Protein AF-A0A174FH95-F1 (afdb_monomer_lite)

Foldseek 3Di:
DVVVVVVPDDPVRDDPVRVVVCQVCVVVVVVVVVVVVVVVLCCCPPVVDDDPPDDDDDDDDDDDDPDVVVVQVVCVVVPNNVPDDDDDDDPVVVCVVLPVVRCCVPCVVVDDDDDDDDDDDDPPDPDDDDPDDDPVVPPPPDDDD

Sequence (145 aa):
MKLARLEFKMPPLLTDAEIEEVLDVLPDLTKWANEITAYATEAAIHHGKEWNGFRVVEGRSNRKYRDELLVAEAAREHGYTDIYRQTLIPMTEMQKLMGKSAFEEILGDLIYKPPGKPILVPNTDKRPAMNVTNAENEFDKIMED

Organism: NCBI:txid33039

Structure (mmCIF, N/CA/C/O backbone):
data_AF-A0A174FH95-F1
#
_entry.id   AF-A0A174FH95-F1
#
loop_
_atom_site.group_PDB
_atom_site.id
_atom_site.type_symbol
_atom_site.label_atom_id
_atom_site.label_alt_id
_atom_site.label_comp_id
_atom_site.label_asym_id
_atom_site.label_entity_id
_atom_site.label_seq_id
_atom_site.pdbx_PDB_ins_code
_atom_site.Cartn_x
_atom_site.Cartn_y
_atom_site.Cartn_z
_atom_site.occupancy
_atom_site.B_iso_or_equiv
_atom_site.auth_seq_id
_atom_site.auth_comp_id
_atom_site.auth_asym_id
_atom_site.auth_atom_id
_atom_site.pdbx_PDB_model_num
ATOM 1 N N . MET A 1 1 ? 14.690 -4.117 -32.036 1.00 52.66 1 MET A N 1
ATOM 2 C CA . MET A 1 1 ? 15.121 -5.527 -32.217 1.00 52.66 1 MET A CA 1
ATOM 3 C C . MET A 1 1 ? 16.534 -5.827 -31.665 1.00 52.66 1 MET A C 1
ATOM 5 O O . MET A 1 1 ? 17.140 -6.798 -32.100 1.00 52.66 1 MET A O 1
ATOM 9 N N . LYS A 1 2 ? 17.069 -5.057 -30.695 1.00 56.03 2 LYS A N 1
ATOM 10 C CA . LYS A 1 2 ? 18.311 -5.416 -29.972 1.00 56.03 2 LYS A CA 1
ATOM 11 C C . LYS A 1 2 ? 18.016 -6.052 -28.605 1.00 56.03 2 LYS A C 1
ATOM 13 O O . LYS A 1 2 ? 18.481 -7.157 -28.364 1.00 56.03 2 LYS A O 1
ATOM 18 N N . LEU A 1 3 ? 17.124 -5.452 -27.808 1.00 55.41 3 LEU A N 1
ATOM 19 C CA . LEU A 1 3 ? 16.688 -6.007 -26.515 1.00 55.41 3 LEU A CA 1
ATOM 20 C C . LEU A 1 3 ? 16.044 -7.399 -26.602 1.00 55.41 3 LEU A C 1
ATOM 22 O O . LEU A 1 3 ? 16.316 -8.235 -25.752 1.00 55.41 3 LEU A O 1
ATOM 26 N N . ALA A 1 4 ? 15.300 -7.701 -27.672 1.00 59.97 4 ALA A N 1
ATOM 27 C CA . ALA A 1 4 ? 14.704 -9.028 -27.888 1.00 59.97 4 ALA A CA 1
ATOM 28 C C . ALA A 1 4 ? 15.741 -10.176 -27.961 1.00 59.97 4 ALA A C 1
ATOM 30 O O . ALA A 1 4 ? 15.408 -11.346 -27.804 1.00 59.97 4 ALA A O 1
ATOM 31 N N . ARG A 1 5 ? 17.024 -9.860 -28.208 1.00 58.31 5 ARG A N 1
ATOM 32 C CA . ARG A 1 5 ? 18.126 -10.841 -28.182 1.00 58.31 5 ARG A CA 1
ATOM 33 C C . ARG A 1 5 ? 18.698 -11.062 -26.775 1.00 58.31 5 ARG A C 1
ATOM 35 O O . ARG A 1 5 ? 19.328 -12.089 -26.547 1.00 58.31 5 ARG A O 1
ATOM 42 N N . LEU A 1 6 ? 18.486 -10.114 -25.860 1.00 58.28 6 LEU A N 1
ATOM 43 C CA . LEU A 1 6 ? 18.866 -10.190 -24.443 1.00 58.28 6 LEU A CA 1
ATOM 44 C C . LEU A 1 6 ? 17.742 -10.782 -23.574 1.00 58.28 6 LEU A C 1
ATOM 46 O O . LEU A 1 6 ? 18.007 -11.248 -22.472 1.00 58.28 6 LEU A O 1
ATOM 50 N N . GLU A 1 7 ? 16.517 -10.825 -24.108 1.00 58.47 7 GLU A N 1
ATOM 51 C CA . GLU A 1 7 ? 15.231 -11.150 -23.460 1.00 58.47 7 GLU A CA 1
ATOM 52 C C . GLU A 1 7 ? 15.150 -12.535 -22.782 1.00 58.47 7 GLU A C 1
ATOM 54 O O . GLU A 1 7 ? 14.190 -12.823 -22.074 1.00 58.47 7 GLU A O 1
ATOM 59 N N . PHE A 1 8 ? 16.169 -13.386 -22.951 1.00 61.06 8 PHE A N 1
ATOM 60 C CA . PHE A 1 8 ? 16.206 -14.750 -22.408 1.00 61.06 8 PHE A CA 1
ATOM 61 C C . PHE A 1 8 ? 17.484 -15.092 -21.633 1.00 61.06 8 PHE A C 1
ATOM 63 O O . PHE A 1 8 ? 17.619 -16.216 -21.145 1.00 61.06 8 PHE A O 1
ATOM 70 N N . LYS A 1 9 ? 18.436 -14.160 -21.509 1.00 70.56 9 LYS A N 1
ATOM 71 C CA . LYS A 1 9 ? 19.612 -14.372 -20.658 1.00 70.56 9 LYS A CA 1
ATOM 72 C C . LYS A 1 9 ? 19.254 -14.010 -19.221 1.00 70.56 9 LYS A C 1
ATOM 74 O O . LYS A 1 9 ? 18.693 -12.951 -18.963 1.00 70.56 9 LYS A O 1
ATOM 79 N N . MET A 1 10 ? 19.595 -14.885 -18.276 1.00 71.19 10 MET A N 1
ATOM 80 C CA . MET A 1 10 ? 19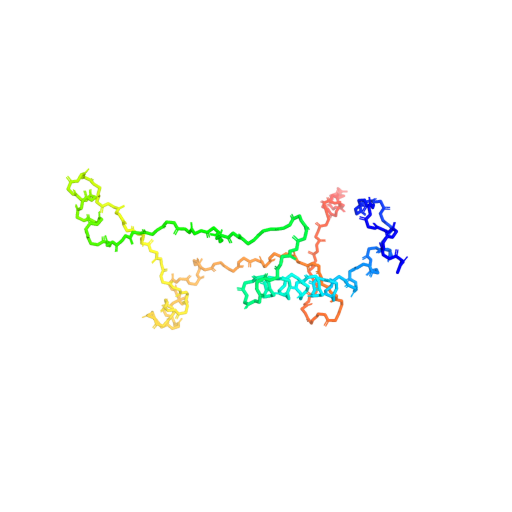.498 -14.532 -16.859 1.00 71.19 10 MET A CA 1
ATOM 81 C C . MET A 1 10 ? 20.420 -13.335 -16.572 1.00 71.19 10 MET A C 1
ATOM 83 O O . MET A 1 10 ? 21.494 -13.282 -17.173 1.00 71.19 10 MET A O 1
ATOM 87 N N . PRO A 1 11 ? 20.071 -12.423 -15.644 1.00 76.50 11 PRO A N 1
ATOM 88 C CA . PRO A 1 11 ? 20.909 -11.266 -15.323 1.00 76.50 11 PRO A CA 1
ATOM 89 C C . PRO A 1 11 ? 22.400 -11.587 -15.085 1.00 76.50 11 PRO A C 1
ATOM 91 O O . PRO A 1 11 ? 23.230 -10.860 -15.613 1.00 76.50 11 PRO A O 1
ATOM 94 N N . PRO A 1 12 ? 22.781 -12.706 -14.426 1.00 78.38 12 PRO A N 1
ATOM 95 C CA . PRO A 1 12 ? 24.191 -13.088 -14.255 1.00 78.38 12 PRO A CA 1
ATOM 96 C C . PRO A 1 12 ? 24.946 -13.472 -15.544 1.00 78.38 12 PRO A C 1
ATOM 98 O O . PRO A 1 12 ? 26.137 -13.756 -15.489 1.00 78.38 12 PRO A O 1
ATOM 101 N N . LEU A 1 13 ? 24.260 -13.563 -16.686 1.00 82.38 13 LEU A N 1
ATOM 102 C CA . LEU A 1 13 ? 24.823 -13.902 -18.001 1.00 82.38 13 LEU A CA 1
ATOM 103 C C . LEU A 1 13 ? 24.889 -12.687 -18.942 1.00 82.38 13 LEU A C 1
ATOM 105 O O . LEU A 1 13 ? 25.241 -12.840 -20.117 1.00 82.38 13 LEU A O 1
ATOM 109 N N . LEU A 1 14 ? 24.490 -11.514 -18.450 1.00 84.19 14 LEU A N 1
ATOM 110 C CA . LEU A 1 14 ? 24.621 -10.235 -19.133 1.00 84.19 14 LEU A CA 1
ATOM 111 C C . LEU A 1 14 ? 25.912 -9.554 -18.679 1.00 84.19 14 LEU A C 1
ATOM 113 O O . LEU A 1 14 ? 26.328 -9.689 -17.531 1.00 84.19 14 LEU A O 1
ATOM 117 N N . THR A 1 15 ? 26.543 -8.830 -19.592 1.00 86.75 15 THR A N 1
ATOM 118 C CA . THR A 1 15 ? 27.625 -7.905 -19.243 1.00 86.75 15 THR A CA 1
ATOM 119 C C . THR A 1 15 ? 27.053 -6.664 -18.557 1.00 86.75 15 THR A C 1
ATOM 121 O O . THR A 1 15 ? 25.904 -6.299 -18.804 1.00 86.75 15 THR A O 1
ATOM 124 N N . ASP A 1 16 ? 27.854 -5.984 -17.738 1.00 87.12 16 ASP A N 1
ATOM 125 C CA . ASP A 1 16 ? 27.423 -4.771 -17.025 1.00 87.12 16 ASP A CA 1
ATOM 126 C C . ASP A 1 16 ? 26.841 -3.718 -17.982 1.00 87.12 16 ASP A C 1
ATOM 128 O O . ASP A 1 16 ? 25.754 -3.200 -17.748 1.00 87.12 16 ASP A O 1
ATOM 132 N N . ALA A 1 17 ? 27.490 -3.502 -19.130 1.00 86.69 17 ALA A N 1
ATOM 133 C CA . ALA A 1 17 ? 27.011 -2.589 -20.167 1.00 86.69 17 ALA A CA 1
ATOM 134 C C . ALA A 1 17 ? 25.659 -3.016 -20.778 1.00 86.69 17 ALA A C 1
ATOM 136 O O . ALA A 1 17 ? 24.827 -2.166 -21.092 1.00 86.69 17 ALA A O 1
ATOM 137 N N . GLU A 1 18 ? 25.409 -4.323 -20.937 1.00 84.88 18 GLU A N 1
ATOM 138 C CA . GLU A 1 18 ? 24.097 -4.827 -21.372 1.00 84.88 18 GLU A CA 1
ATOM 139 C C . GLU A 1 18 ? 23.024 -4.589 -20.294 1.00 84.88 18 GLU A C 1
ATOM 141 O O . GLU A 1 18 ? 21.881 -4.285 -20.632 1.00 84.88 18 GLU A O 1
ATOM 146 N N . ILE A 1 19 ? 23.368 -4.704 -19.006 1.00 87.38 19 ILE A N 1
ATOM 147 C CA . ILE A 1 19 ? 22.447 -4.408 -17.897 1.00 87.38 19 ILE A CA 1
ATOM 148 C C . ILE A 1 19 ? 22.122 -2.910 -17.851 1.00 87.38 19 ILE A C 1
ATOM 150 O O . ILE A 1 19 ? 20.953 -2.552 -17.715 1.00 87.38 19 ILE A O 1
ATOM 154 N N . GLU A 1 20 ? 23.121 -2.041 -18.003 1.00 87.50 20 GLU A N 1
ATOM 155 C CA . GLU A 1 20 ? 22.946 -0.583 -18.052 1.00 87.50 20 GLU A CA 1
ATOM 156 C C . GLU A 1 20 ? 22.030 -0.157 -19.211 1.00 87.50 20 GLU A C 1
ATOM 158 O O . GLU A 1 20 ? 21.065 0.574 -18.986 1.00 87.50 20 GLU A O 1
ATOM 163 N N . GLU A 1 21 ? 22.242 -0.694 -20.422 1.00 87.06 21 GLU A N 1
ATOM 164 C CA . GLU A 1 21 ? 21.375 -0.416 -21.582 1.00 87.06 21 GLU A CA 1
ATOM 165 C C . GLU A 1 21 ? 19.917 -0.826 -21.310 1.00 87.06 21 GLU A C 1
ATOM 167 O O . GLU A 1 21 ? 18.982 -0.120 -21.699 1.00 87.06 21 GLU A O 1
ATOM 172 N N . VAL A 1 22 ? 19.700 -1.953 -20.621 1.00 86.38 22 VAL A N 1
ATOM 173 C CA . VAL A 1 22 ? 18.354 -2.398 -20.231 1.00 86.38 22 VAL A CA 1
ATOM 174 C C . VAL A 1 22 ? 17.744 -1.463 -19.187 1.00 86.38 22 VAL A C 1
ATOM 176 O O . VAL A 1 22 ? 16.572 -1.109 -19.320 1.00 86.38 22 VAL A O 1
ATOM 179 N N . LEU A 1 23 ? 18.502 -1.055 -18.164 1.00 88.88 23 LEU A N 1
ATOM 180 C CA . LEU A 1 23 ? 18.012 -0.174 -17.098 1.00 88.88 23 LEU A CA 1
ATOM 181 C C . LEU A 1 23 ? 17.554 1.189 -17.628 1.00 88.88 23 LEU A C 1
ATOM 183 O O . LEU A 1 23 ? 16.549 1.708 -17.138 1.00 88.88 23 LEU A O 1
ATOM 187 N N . ASP A 1 24 ? 18.224 1.725 -18.647 1.00 88.56 24 ASP A N 1
ATOM 188 C CA . ASP A 1 24 ? 17.864 3.008 -19.261 1.00 88.56 24 ASP A CA 1
ATOM 189 C C . ASP A 1 24 ? 16.503 2.965 -19.974 1.00 88.56 24 ASP A C 1
ATOM 191 O O . ASP A 1 24 ? 15.732 3.924 -19.910 1.00 88.56 24 ASP A O 1
ATOM 195 N N . VAL A 1 25 ? 16.169 1.847 -20.629 1.00 88.25 25 VAL A N 1
ATOM 196 C CA . VAL A 1 25 ? 14.916 1.707 -21.401 1.00 88.25 25 VAL A CA 1
ATOM 197 C C . VAL A 1 25 ? 13.775 1.053 -20.617 1.00 88.25 25 VAL A C 1
ATOM 199 O O . VAL A 1 25 ? 12.614 1.108 -21.036 1.00 88.25 25 VAL A O 1
ATOM 202 N N . LEU A 1 26 ? 14.079 0.417 -19.483 1.00 88.00 26 LEU A N 1
ATOM 203 C CA . LEU A 1 26 ? 13.119 -0.341 -18.680 1.00 88.00 26 LEU A CA 1
ATOM 204 C C . LEU A 1 26 ? 11.892 0.479 -18.231 1.00 88.00 26 LEU A C 1
ATOM 206 O O . LEU A 1 26 ? 10.782 -0.070 -18.293 1.00 88.00 26 LEU A O 1
ATOM 210 N N . PRO A 1 27 ? 12.017 1.755 -17.801 1.00 89.56 27 PRO A N 1
ATOM 211 C CA . PRO A 1 27 ? 10.859 2.551 -17.395 1.00 89.56 27 PRO A CA 1
ATOM 212 C C . PRO A 1 27 ? 9.851 2.749 -18.531 1.00 89.56 27 PRO A C 1
ATOM 214 O O . PRO A 1 27 ? 8.653 2.532 -18.334 1.00 89.56 27 PRO A O 1
ATOM 217 N N . ASP A 1 28 ? 10.333 3.090 -19.727 1.00 90.38 28 ASP A N 1
ATOM 218 C CA . ASP A 1 28 ? 9.490 3.311 -20.905 1.00 90.38 28 ASP A CA 1
ATOM 219 C C . ASP A 1 28 ? 8.849 2.010 -21.390 1.00 90.38 28 ASP A C 1
ATOM 221 O O . ASP A 1 28 ? 7.660 1.986 -21.716 1.00 90.38 28 ASP A O 1
ATOM 225 N N . LEU A 1 29 ? 9.596 0.901 -21.362 1.00 90.12 29 LEU A N 1
ATOM 226 C CA . LEU A 1 29 ? 9.061 -0.415 -21.707 1.00 90.12 29 LEU A CA 1
ATOM 227 C C . LEU A 1 29 ? 7.953 -0.849 -20.737 1.00 90.12 29 LEU A C 1
ATOM 229 O O . LEU A 1 29 ? 6.900 -1.321 -21.165 1.00 90.12 29 LEU A O 1
ATOM 233 N N . THR A 1 30 ? 8.167 -0.653 -19.434 1.00 90.94 30 THR A N 1
ATOM 234 C CA . THR A 1 30 ? 7.171 -0.965 -18.397 1.00 90.94 30 THR A CA 1
ATOM 235 C C . THR A 1 30 ? 5.924 -0.106 -18.575 1.00 90.94 30 THR A C 1
ATOM 237 O O . THR A 1 30 ? 4.801 -0.607 -18.487 1.00 90.94 30 THR A O 1
ATOM 240 N N . LYS A 1 31 ? 6.106 1.186 -18.863 1.00 94.31 31 LYS A N 1
ATOM 241 C CA . LYS A 1 31 ? 5.006 2.106 -19.150 1.00 94.31 31 LYS A CA 1
ATOM 242 C C . LYS A 1 31 ? 4.195 1.640 -20.360 1.00 94.31 31 LYS A C 1
ATOM 244 O O . LYS A 1 31 ? 2.986 1.474 -20.235 1.00 94.31 31 LYS A O 1
ATOM 249 N N . TRP A 1 32 ? 4.850 1.354 -21.483 1.00 96.00 32 TRP A N 1
ATOM 250 C CA . TRP A 1 32 ? 4.189 0.868 -22.694 1.00 96.00 32 TRP A CA 1
ATOM 251 C C . TRP A 1 32 ? 3.444 -0.458 -22.469 1.00 96.00 32 TRP A C 1
ATOM 253 O O . TRP A 1 32 ? 2.296 -0.605 -22.885 1.00 96.00 32 TRP A O 1
ATOM 263 N N . ALA A 1 33 ? 4.045 -1.416 -21.756 1.00 94.62 33 ALA A N 1
ATOM 264 C CA . ALA A 1 33 ? 3.391 -2.686 -21.433 1.00 94.62 33 ALA A CA 1
ATOM 265 C C . ALA A 1 33 ? 2.111 -2.484 -20.596 1.00 94.62 33 ALA A C 1
ATOM 267 O O . ALA A 1 33 ? 1.080 -3.123 -20.847 1.00 94.62 33 ALA A O 1
ATOM 268 N N . ASN A 1 34 ? 2.152 -1.556 -19.635 1.00 96.00 34 ASN A N 1
ATOM 269 C CA . ASN A 1 34 ? 0.982 -1.177 -18.845 1.00 96.00 34 ASN A CA 1
ATOM 270 C C . ASN A 1 34 ? -0.090 -0.485 -19.703 1.00 96.00 34 ASN A C 1
ATOM 272 O O . ASN A 1 34 ? -1.271 -0.792 -19.549 1.00 96.00 34 ASN A O 1
ATOM 276 N N . GLU A 1 35 ? 0.298 0.391 -20.633 1.00 97.00 35 GLU A N 1
ATOM 277 C CA . GLU A 1 35 ? -0.622 1.055 -21.571 1.00 97.00 35 GLU A CA 1
ATOM 278 C C . GLU A 1 35 ? -1.331 0.049 -22.489 1.00 97.00 35 GLU A C 1
ATOM 280 O O . GLU A 1 35 ? -2.548 0.121 -22.657 1.00 97.00 35 GLU A O 1
ATOM 285 N N . ILE A 1 36 ? -0.606 -0.938 -23.026 1.00 97.25 36 ILE A N 1
ATOM 286 C CA . ILE A 1 36 ? -1.190 -2.015 -23.840 1.00 97.25 36 ILE A CA 1
ATOM 287 C C . ILE A 1 36 ? -2.187 -2.837 -23.020 1.00 97.25 36 ILE A C 1
ATOM 289 O O . ILE A 1 36 ? -3.286 -3.132 -23.496 1.00 97.25 36 ILE A O 1
ATOM 293 N N . THR A 1 37 ? -1.830 -3.174 -21.779 1.00 95.25 37 THR A N 1
ATOM 294 C CA . THR A 1 37 ? -2.720 -3.907 -20.868 1.00 95.25 37 THR A CA 1
ATOM 295 C C . THR A 1 37 ? -3.988 -3.105 -20.576 1.00 95.25 37 THR A C 1
ATOM 297 O O . THR A 1 37 ? -5.089 -3.658 -20.642 1.00 95.25 37 THR A O 1
ATOM 300 N N . ALA A 1 38 ? -3.855 -1.805 -20.300 1.00 96.12 38 ALA A N 1
ATOM 301 C CA . ALA A 1 38 ? -4.981 -0.913 -20.045 1.00 96.12 38 ALA A CA 1
ATOM 302 C C . ALA A 1 38 ? -5.906 -0.813 -21.266 1.00 96.12 38 ALA A C 1
ATOM 304 O O . ALA A 1 38 ? -7.101 -1.068 -21.136 1.00 96.12 38 ALA A O 1
ATOM 305 N N . TYR A 1 39 ? -5.349 -0.555 -22.453 1.00 96.88 39 TYR A N 1
ATOM 306 C CA . TYR A 1 39 ? -6.105 -0.492 -23.705 1.00 96.88 39 TYR A CA 1
ATOM 307 C C . TYR A 1 39 ? -6.863 -1.795 -23.990 1.00 96.88 39 TYR A C 1
ATOM 309 O O . TYR A 1 39 ? -8.063 -1.777 -24.268 1.00 96.88 39 TYR A O 1
ATOM 317 N N . ALA A 1 40 ? -6.183 -2.944 -23.906 1.00 97.00 40 ALA A N 1
ATOM 318 C CA . ALA A 1 40 ? -6.805 -4.236 -24.180 1.00 97.00 40 ALA A CA 1
ATOM 319 C C . ALA A 1 40 ? -7.941 -4.539 -23.190 1.00 97.00 40 ALA A C 1
ATOM 321 O O . ALA A 1 40 ? -8.991 -5.047 -23.592 1.00 97.00 40 ALA A O 1
ATOM 322 N N . THR A 1 41 ? -7.743 -4.187 -21.916 1.00 94.56 41 THR A N 1
ATOM 323 C CA . THR A 1 41 ? -8.744 -4.343 -20.855 1.00 94.56 41 THR A CA 1
ATOM 324 C C . THR A 1 41 ? -9.950 -3.435 -21.090 1.00 94.56 41 THR A C 1
ATOM 326 O O . THR A 1 41 ? -11.083 -3.908 -21.043 1.00 94.56 41 THR A O 1
ATOM 329 N N . GLU A 1 42 ? -9.730 -2.157 -21.400 1.00 96.38 42 GLU A N 1
ATOM 330 C CA . GLU A 1 42 ? -10.792 -1.190 -21.690 1.00 96.38 42 GLU A CA 1
ATOM 331 C C . GLU A 1 42 ? -11.621 -1.620 -22.906 1.00 96.38 42 GLU A C 1
ATOM 333 O O . GLU A 1 42 ? -12.849 -1.677 -22.832 1.00 96.38 42 GLU A O 1
ATOM 338 N N . ALA A 1 43 ? -10.958 -2.025 -23.993 1.00 96.62 43 ALA A N 1
ATOM 339 C CA . ALA A 1 43 ? -11.627 -2.537 -25.182 1.00 96.62 43 ALA A CA 1
ATO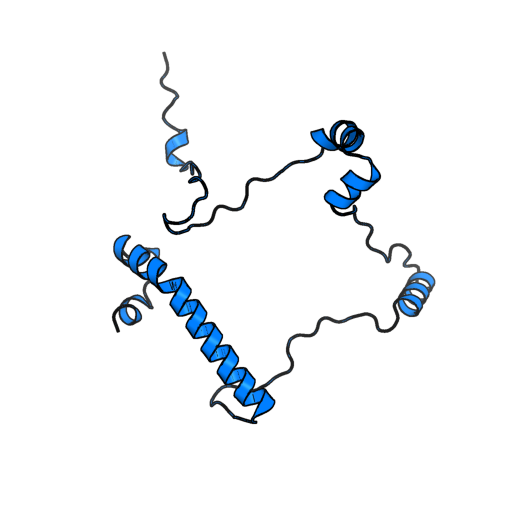M 340 C C . ALA A 1 43 ? -12.480 -3.777 -24.879 1.00 96.62 43 ALA A C 1
ATOM 342 O O . ALA A 1 43 ? -13.596 -3.904 -25.392 1.00 96.62 43 ALA A O 1
ATOM 343 N N . ALA A 1 44 ? -11.985 -4.683 -24.035 1.00 96.88 44 ALA A N 1
ATOM 344 C CA . ALA A 1 44 ? -12.728 -5.878 -23.661 1.00 96.88 44 ALA A CA 1
ATOM 345 C C . ALA A 1 44 ? -13.940 -5.562 -22.769 1.00 96.88 44 ALA A C 1
ATOM 347 O O . ALA A 1 44 ? -15.019 -6.106 -22.998 1.00 96.88 44 ALA A O 1
ATOM 348 N N . ILE A 1 45 ? -13.789 -4.660 -21.793 1.00 94.38 45 ILE A N 1
ATOM 349 C CA . ILE A 1 45 ? -14.848 -4.306 -20.833 1.00 94.38 45 ILE A CA 1
ATOM 350 C C . ILE A 1 45 ? -15.924 -3.416 -21.469 1.00 94.38 45 ILE A C 1
ATOM 352 O O . ILE A 1 45 ? -17.113 -3.677 -21.298 1.00 94.38 45 ILE A O 1
ATOM 356 N N . HIS A 1 46 ? -15.530 -2.361 -22.184 1.00 96.12 46 HIS A N 1
ATOM 357 C CA . HIS A 1 46 ? -16.453 -1.312 -22.633 1.00 96.12 46 HIS A CA 1
ATOM 358 C C . HIS A 1 46 ? -16.904 -1.466 -24.084 1.00 96.12 46 HIS A C 1
ATOM 360 O O . HIS A 1 46 ? -17.966 -0.963 -24.452 1.00 96.12 46 HIS A O 1
ATOM 366 N N . HIS A 1 47 ? -16.124 -2.164 -24.909 1.00 94.25 47 HIS A N 1
ATOM 367 C CA . HIS A 1 47 ? -16.412 -2.330 -26.335 1.00 94.25 47 HIS A CA 1
ATOM 368 C C . HIS A 1 47 ? -16.672 -3.789 -26.732 1.00 94.25 47 HIS A C 1
ATOM 370 O O . HIS A 1 47 ? -16.858 -4.075 -27.913 1.00 94.25 47 HIS A O 1
ATOM 376 N N . GLY A 1 48 ? -16.695 -4.714 -25.763 1.00 92.62 48 GLY A N 1
ATOM 377 C CA . GLY A 1 48 ? -16.962 -6.136 -25.997 1.00 92.62 48 GLY A CA 1
ATOM 378 C C . GLY A 1 48 ? -15.907 -6.825 -26.867 1.00 92.62 48 GLY A C 1
ATOM 379 O O . GLY A 1 48 ? -16.192 -7.844 -27.493 1.00 92.62 48 GLY A O 1
ATOM 380 N N . LYS A 1 49 ? -14.697 -6.259 -26.962 1.00 96.44 49 LYS A N 1
ATOM 381 C CA . LYS A 1 49 ? -13.617 -6.822 -27.773 1.00 96.44 49 LYS A CA 1
ATOM 382 C C . LYS A 1 49 ? -13.092 -8.111 -27.143 1.00 96.44 49 LYS A C 1
ATOM 384 O O . LYS A 1 49 ? -12.568 -8.105 -26.035 1.00 96.44 49 LYS A O 1
ATOM 389 N N . GLU A 1 50 ? -13.126 -9.198 -27.902 1.00 96.12 50 GLU A N 1
ATOM 390 C CA . GLU A 1 50 ? -12.465 -10.445 -27.518 1.00 96.12 50 GLU A CA 1
ATOM 391 C C . GLU A 1 50 ? -11.013 -10.486 -28.015 1.00 96.12 50 GLU A C 1
ATOM 393 O O . GLU A 1 50 ? -10.697 -10.075 -29.141 1.00 96.12 50 GLU A O 1
ATOM 398 N N . TRP A 1 51 ? -10.128 -11.004 -27.163 1.00 96.38 51 TRP A N 1
ATOM 399 C CA . TRP A 1 51 ? -8.711 -11.214 -27.448 1.00 96.38 51 TRP A CA 1
ATOM 400 C C . TRP A 1 51 ? -8.402 -12.711 -27.361 1.00 96.38 51 TRP A C 1
ATOM 402 O O . TRP A 1 51 ? -8.666 -13.343 -26.340 1.00 96.38 51 TRP A O 1
ATOM 412 N N . ASN A 1 52 ? -7.827 -13.290 -28.417 1.00 97.25 52 ASN A N 1
ATOM 413 C CA . ASN A 1 52 ? -7.522 -14.723 -28.464 1.00 97.25 52 ASN A CA 1
ATOM 414 C C . ASN A 1 52 ? -6.606 -15.139 -27.303 1.00 97.25 52 ASN A C 1
ATOM 416 O O . ASN A 1 52 ? -5.529 -14.576 -27.135 1.00 97.25 52 ASN A O 1
ATOM 420 N N . GLY A 1 53 ? -7.023 -16.145 -26.530 1.00 95.50 53 GLY A N 1
ATOM 421 C CA . GLY A 1 53 ? -6.278 -16.634 -25.362 1.00 95.50 53 GLY A CA 1
ATOM 422 C C . GLY A 1 53 ? -6.528 -15.856 -24.063 1.00 95.50 53 GLY A C 1
ATOM 423 O O . GLY A 1 53 ? -5.993 -16.240 -23.025 1.00 95.50 53 GLY A O 1
ATOM 424 N N . PHE A 1 54 ? -7.366 -14.816 -24.087 1.00 95.50 54 PHE A N 1
ATOM 425 C CA . PHE A 1 54 ? -7.728 -14.019 -22.916 1.00 95.50 54 PHE A CA 1
ATOM 426 C C . PHE A 1 54 ? -9.244 -14.016 -22.716 1.00 95.50 54 PHE A C 1
ATOM 428 O O . PHE A 1 54 ? -10.023 -14.195 -23.649 1.00 95.50 54 PHE A O 1
ATOM 435 N N . ARG A 1 55 ? -9.675 -13.795 -21.476 1.00 94.06 55 ARG A N 1
ATOM 436 C CA . ARG A 1 55 ? -11.085 -13.601 -21.125 1.00 94.06 55 ARG A CA 1
ATOM 437 C C . ARG A 1 55 ? -11.204 -12.556 -20.026 1.00 94.06 55 ARG A C 1
ATOM 439 O O . ARG A 1 55 ? -10.327 -12.471 -19.167 1.00 94.06 55 ARG A O 1
ATOM 446 N N . VAL A 1 56 ? -12.304 -11.811 -20.029 1.00 92.81 56 VAL A N 1
ATOM 447 C CA . VAL A 1 56 ? -12.656 -10.922 -18.919 1.00 92.81 56 VAL A CA 1
ATOM 448 C C . VAL A 1 56 ? -13.197 -11.775 -17.777 1.00 92.81 56 VAL A C 1
ATOM 450 O O . VAL A 1 56 ? -14.047 -12.642 -17.980 1.00 92.81 56 VAL A O 1
ATOM 453 N N . VAL A 1 57 ? -12.675 -11.556 -16.576 1.00 93.06 57 VAL A N 1
ATOM 454 C CA . VAL A 1 57 ? -13.130 -12.206 -15.345 1.00 93.06 57 VAL A CA 1
ATOM 455 C C . VAL A 1 57 ? -13.278 -11.153 -14.263 1.00 93.06 57 VAL A C 1
ATOM 457 O O . VAL A 1 57 ? -12.634 -10.105 -14.316 1.00 93.06 57 VAL A O 1
ATOM 460 N N . GLU A 1 58 ? -14.092 -11.445 -13.255 1.00 90.44 58 GLU A N 1
ATOM 461 C CA . GLU A 1 58 ? -14.100 -10.631 -12.048 1.00 90.44 58 GLU A CA 1
ATOM 462 C C . GLU A 1 58 ? -12.720 -10.673 -11.386 1.00 90.44 58 GLU A C 1
ATOM 464 O O . GLU A 1 58 ? -12.102 -11.732 -11.223 1.00 90.44 58 GLU A O 1
ATOM 469 N N . GLY A 1 59 ? -12.226 -9.492 -11.014 1.00 89.75 59 GLY A N 1
ATOM 470 C CA . GLY A 1 59 ? -11.018 -9.381 -10.213 1.00 89.75 59 GLY A CA 1
ATOM 471 C C . GLY A 1 59 ? -11.186 -10.090 -8.868 1.00 89.75 59 GLY A C 1
ATOM 472 O O . GLY A 1 59 ? -12.294 -10.347 -8.398 1.00 89.75 59 GLY A O 1
ATOM 473 N N . ARG A 1 60 ? -10.067 -10.385 -8.201 1.00 90.94 60 ARG A N 1
ATOM 474 C CA . ARG A 1 60 ? -10.120 -10.950 -6.849 1.00 90.94 60 ARG A CA 1
ATOM 475 C C . ARG A 1 60 ? -10.789 -9.954 -5.903 1.00 90.94 60 ARG A C 1
ATOM 477 O O . ARG A 1 60 ? -10.244 -8.887 -5.636 1.00 90.94 60 ARG A O 1
ATOM 484 N N . SER A 1 61 ? -11.940 -10.324 -5.359 1.00 92.88 61 SER A N 1
ATOM 485 C CA . SER A 1 61 ? -12.583 -9.585 -4.278 1.00 92.88 61 SER A CA 1
ATOM 486 C C . SER A 1 61 ? -12.112 -10.106 -2.922 1.00 92.88 61 SER A C 1
ATOM 488 O O . SER A 1 61 ? -12.086 -11.318 -2.697 1.00 92.88 61 SER A O 1
ATOM 490 N N . ASN A 1 62 ? -11.836 -9.206 -1.982 1.00 91.69 62 ASN A N 1
ATOM 491 C CA . ASN A 1 62 ? -11.689 -9.583 -0.579 1.00 91.69 62 ASN A CA 1
ATOM 492 C C . ASN A 1 62 ? -13.073 -9.691 0.067 1.00 91.69 62 ASN A C 1
ATOM 494 O O . ASN A 1 62 ? -13.922 -8.818 -0.127 1.00 91.69 62 ASN A O 1
ATOM 498 N N . ARG A 1 63 ? -13.292 -10.748 0.855 1.00 93.94 63 ARG A N 1
ATOM 499 C CA . ARG A 1 63 ? -14.495 -10.874 1.686 1.00 93.94 63 ARG A CA 1
ATOM 500 C C . ARG A 1 63 ? -14.544 -9.731 2.700 1.00 93.94 63 ARG A C 1
ATOM 502 O O . ARG A 1 63 ? -13.524 -9.371 3.281 1.00 93.94 63 ARG A O 1
ATOM 509 N N . LYS A 1 64 ? -15.742 -9.192 2.912 1.00 93.31 64 LYS A N 1
ATOM 510 C CA . LYS A 1 64 ? -16.044 -8.157 3.904 1.00 93.31 64 LYS A CA 1
ATOM 511 C C . LYS A 1 64 ? -17.271 -8.581 4.704 1.00 93.31 64 LYS A C 1
ATOM 513 O O . LYS A 1 64 ? -18.116 -9.312 4.182 1.00 93.31 64 LYS A O 1
ATOM 518 N N . TYR A 1 65 ? -17.365 -8.135 5.951 1.00 95.50 65 TYR A N 1
ATOM 519 C CA . TYR A 1 65 ? -18.573 -8.321 6.745 1.00 95.50 65 TYR A CA 1
ATOM 520 C C . TYR A 1 65 ? -19.726 -7.520 6.137 1.00 95.50 65 TYR A C 1
ATOM 522 O O . TYR A 1 65 ? -19.534 -6.405 5.660 1.00 95.50 65 TYR A O 1
ATOM 530 N N . ARG A 1 66 ? -20.918 -8.128 6.098 1.00 92.62 66 ARG A N 1
ATOM 531 C CA . ARG A 1 66 ? -22.131 -7.485 5.570 1.00 92.62 66 ARG A CA 1
ATOM 532 C C . ARG A 1 66 ? -22.662 -6.429 6.537 1.00 92.62 66 ARG A C 1
ATOM 534 O O . ARG A 1 66 ? -23.101 -5.378 6.095 1.00 92.62 66 ARG A O 1
ATOM 541 N N . ASP A 1 67 ? -22.622 -6.751 7.825 1.00 94.31 67 ASP A N 1
ATOM 542 C CA . ASP A 1 67 ? -23.039 -5.894 8.925 1.00 94.31 67 ASP A CA 1
ATOM 543 C C . ASP A 1 67 ? -22.098 -6.167 10.102 1.00 94.31 67 ASP A C 1
ATOM 545 O O . ASP A 1 67 ? -22.101 -7.258 10.670 1.00 94.31 67 ASP A O 1
ATOM 549 N N . GLU A 1 68 ? -21.228 -5.210 10.410 1.00 93.94 68 GLU A N 1
ATOM 550 C CA . GLU A 1 68 ? -20.220 -5.368 11.460 1.00 93.94 68 GLU A CA 1
ATOM 551 C C . GLU A 1 68 ? -20.838 -5.476 12.861 1.00 93.94 68 GLU A C 1
ATOM 553 O O . GLU A 1 68 ? -20.232 -6.100 13.730 1.00 93.94 68 GLU A O 1
ATOM 558 N N . LEU A 1 69 ? -22.041 -4.931 13.086 1.00 93.38 69 LEU A N 1
ATOM 559 C CA . LEU A 1 69 ? -22.732 -5.001 14.376 1.00 93.38 69 LEU A CA 1
ATOM 560 C C . LEU A 1 69 ? -23.334 -6.382 14.595 1.00 93.38 69 LEU A C 1
ATOM 562 O O . LEU A 1 69 ? -23.072 -6.983 15.633 1.00 93.38 69 LEU A O 1
ATOM 566 N N . LEU A 1 70 ? -24.059 -6.913 13.606 1.00 96.94 70 LEU A N 1
ATOM 567 C CA . LEU A 1 70 ? -24.574 -8.286 13.677 1.00 96.94 70 LEU A CA 1
ATOM 568 C C . LEU A 1 70 ? -23.432 -9.298 13.769 1.00 96.94 70 LEU A C 1
ATOM 570 O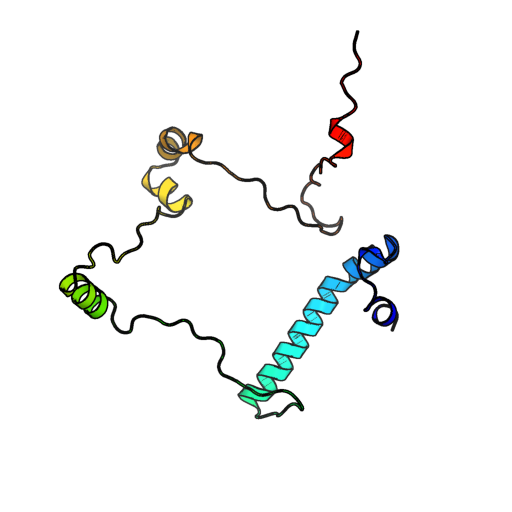 O . LEU A 1 70 ? -23.544 -10.303 14.463 1.00 96.94 70 LEU A O 1
ATOM 574 N N . VAL A 1 71 ? -22.309 -9.027 13.099 1.00 95.94 71 VAL A N 1
ATOM 575 C CA . VAL A 1 71 ? -21.100 -9.846 13.223 1.00 95.94 71 VAL A CA 1
ATOM 576 C C . VAL A 1 71 ? -20.511 -9.747 14.626 1.00 95.94 71 VAL A C 1
ATOM 578 O O . VAL A 1 71 ? -20.166 -10.778 15.191 1.00 95.94 71 VAL A O 1
ATOM 581 N N . ALA A 1 72 ? -20.410 -8.549 15.202 1.00 96.06 72 ALA A N 1
ATOM 582 C CA . ALA A 1 72 ? -19.892 -8.353 16.550 1.00 96.06 72 ALA A CA 1
ATOM 583 C C . ALA A 1 72 ? -20.787 -8.971 17.631 1.00 96.06 72 ALA A C 1
ATOM 585 O O . ALA A 1 72 ? -20.280 -9.550 18.589 1.00 96.06 72 ALA A O 1
ATOM 586 N N . GLU A 1 73 ? -22.106 -8.854 17.481 1.00 96.31 73 GLU A N 1
ATOM 587 C CA . GLU A 1 73 ? -23.102 -9.471 18.353 1.00 96.31 73 GLU A CA 1
ATOM 588 C C . GLU A 1 73 ? -23.041 -10.990 18.252 1.00 96.31 73 GLU A C 1
ATOM 590 O O . GLU A 1 73 ? -22.780 -11.637 19.261 1.00 96.31 73 GLU A O 1
ATOM 595 N N . ALA A 1 74 ? -23.135 -11.549 17.042 1.00 97.19 74 ALA A N 1
ATOM 596 C CA . ALA A 1 74 ? -23.021 -12.988 16.829 1.00 97.19 74 ALA A CA 1
ATOM 597 C C . ALA A 1 74 ? -21.682 -13.530 17.349 1.00 97.19 74 ALA A C 1
ATOM 599 O O . ALA A 1 74 ? -21.640 -14.580 17.989 1.00 97.19 74 ALA A O 1
ATOM 600 N N . ALA A 1 75 ? -20.581 -12.808 17.127 1.00 96.44 75 ALA A N 1
ATOM 601 C CA . ALA A 1 75 ? -19.276 -13.173 17.658 1.00 96.44 75 ALA A CA 1
ATOM 602 C C . ALA A 1 75 ? -19.281 -13.171 19.198 1.00 96.44 75 ALA A C 1
ATOM 604 O O . ALA A 1 75 ? -18.871 -14.159 19.807 1.00 96.44 75 ALA A O 1
ATOM 605 N N . ARG A 1 76 ? -19.819 -12.124 19.836 1.00 95.75 76 ARG A N 1
ATOM 606 C CA . ARG A 1 76 ? -19.911 -12.015 21.300 1.00 95.75 76 ARG A CA 1
ATOM 607 C C . ARG A 1 76 ? -20.813 -13.083 21.916 1.00 95.75 76 ARG A C 1
ATOM 609 O O . ARG A 1 76 ? -20.438 -13.658 22.934 1.00 95.75 76 ARG A O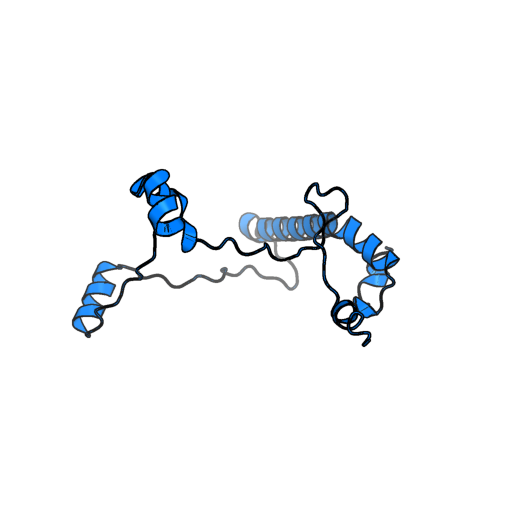 1
ATOM 616 N N . GLU A 1 77 ? -21.959 -13.368 21.304 1.00 96.81 77 GLU A N 1
ATOM 617 C CA . GLU A 1 77 ? -22.877 -14.443 21.709 1.00 96.81 77 GLU A CA 1
ATOM 618 C C . GLU A 1 77 ? -22.190 -15.812 21.705 1.00 96.81 77 GLU A C 1
ATOM 620 O O . GLU A 1 77 ? -22.461 -16.648 22.564 1.00 96.81 77 GLU A O 1
ATOM 625 N N . HIS A 1 78 ? -21.248 -16.018 20.783 1.00 96.94 78 HIS A N 1
ATOM 626 C CA . HIS A 1 78 ? -20.434 -17.231 20.695 1.00 96.94 78 HIS A CA 1
ATOM 627 C C . HIS A 1 78 ? -19.113 -17.131 21.479 1.00 96.94 78 HIS A C 1
ATOM 629 O O . HIS A 1 78 ? -18.219 -17.957 21.301 1.00 96.94 78 HIS A O 1
ATOM 635 N N . GLY A 1 79 ? -18.979 -16.140 22.366 1.00 94.88 79 GLY A N 1
ATOM 636 C CA . GLY A 1 79 ? -17.843 -16.002 23.280 1.00 94.88 79 GLY A CA 1
ATOM 637 C C . GLY A 1 79 ? -16.608 -15.304 22.701 1.00 94.88 79 GLY A C 1
ATOM 638 O O . GLY A 1 79 ? -15.584 -15.242 23.379 1.00 94.88 79 GLY A O 1
ATOM 639 N N . TYR A 1 80 ? -16.676 -14.746 21.490 1.00 96.06 80 TYR A N 1
ATOM 640 C CA . TYR A 1 80 ? -15.594 -13.955 20.899 1.00 96.06 80 TYR A CA 1
ATOM 641 C C . TYR A 1 80 ? -15.737 -12.475 21.282 1.00 96.06 80 TYR A C 1
ATOM 643 O O . TYR A 1 80 ? -16.650 -11.785 20.832 1.00 96.06 80 TYR A O 1
ATOM 651 N N . THR A 1 81 ? -14.828 -11.972 22.117 1.00 88.12 81 THR A N 1
ATOM 652 C CA . THR A 1 81 ? -14.911 -10.616 22.695 1.00 88.12 81 THR A CA 1
ATOM 653 C C . THR A 1 81 ? -13.828 -9.660 22.197 1.00 88.12 81 THR A C 1
ATOM 655 O O . THR A 1 81 ? -14.074 -8.457 22.129 1.00 88.12 81 THR A O 1
ATOM 658 N N . ASP A 1 82 ? -12.670 -10.175 21.779 1.00 91.44 82 ASP A N 1
ATOM 659 C CA . ASP A 1 82 ? -11.577 -9.398 21.180 1.00 91.44 82 ASP A CA 1
ATOM 660 C C . ASP A 1 82 ? -11.659 -9.412 19.647 1.00 91.44 82 ASP A C 1
ATOM 662 O O . ASP A 1 82 ? -10.872 -10.032 18.935 1.00 91.44 82 ASP A O 1
ATOM 666 N N . ILE A 1 83 ? -12.720 -8.798 19.133 1.00 93.00 83 ILE A N 1
ATOM 667 C CA . ILE A 1 83 ? -13.091 -8.844 17.710 1.00 93.00 83 ILE A CA 1
ATOM 668 C C . ILE A 1 83 ? -12.634 -7.604 16.928 1.00 93.00 83 ILE A C 1
ATOM 670 O O . ILE A 1 83 ? -12.898 -7.490 15.731 1.00 93.00 83 ILE A O 1
ATOM 674 N N . TYR A 1 84 ? -11.961 -6.666 17.598 1.00 92.44 84 TYR A N 1
ATOM 675 C CA . TYR A 1 84 ? -11.531 -5.392 17.033 1.00 92.44 84 TYR A CA 1
ATOM 676 C C . TYR A 1 84 ? -10.013 -5.283 17.033 1.00 92.44 84 TYR A C 1
ATOM 678 O O . TYR A 1 84 ? -9.334 -5.718 17.954 1.00 92.44 84 TYR A O 1
ATOM 686 N N . ARG A 1 85 ? -9.466 -4.621 16.015 1.00 92.62 85 ARG A N 1
ATOM 687 C CA . ARG A 1 85 ? -8.032 -4.346 15.946 1.00 92.62 85 ARG A CA 1
ATOM 688 C C . ARG A 1 85 ? -7.730 -2.995 16.596 1.00 92.62 85 ARG A C 1
ATOM 690 O O . ARG A 1 85 ? -8.077 -1.963 16.031 1.00 92.62 85 ARG A O 1
ATOM 697 N N . GLN A 1 86 ? -7.050 -2.991 17.742 1.00 90.69 86 GLN A N 1
ATOM 698 C CA . GLN A 1 86 ? -6.494 -1.765 18.326 1.00 90.69 86 GLN A CA 1
ATOM 699 C C . GLN A 1 86 ? -5.158 -1.426 17.654 1.00 90.69 86 GLN A C 1
ATOM 701 O O . GLN A 1 86 ? -4.275 -2.276 17.540 1.00 90.69 86 GLN A O 1
ATOM 706 N N . THR 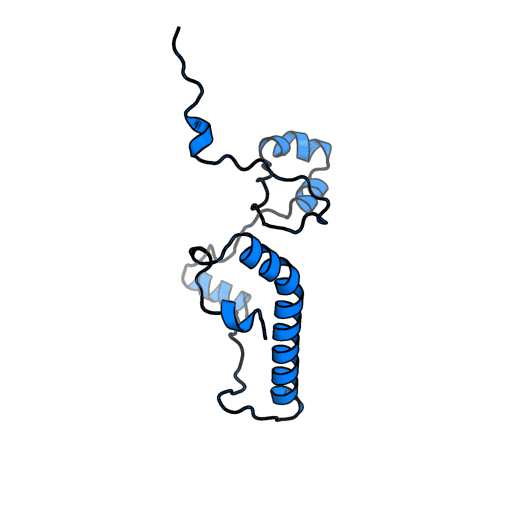A 1 87 ? -4.996 -0.190 17.184 1.00 93.44 87 THR A N 1
ATOM 707 C CA . THR A 1 87 ? -3.739 0.291 16.591 1.00 93.44 87 THR A CA 1
ATOM 708 C C . THR A 1 87 ? -3.412 1.684 17.091 1.00 93.44 87 THR A C 1
ATOM 710 O O . THR A 1 87 ? -4.316 2.486 17.312 1.00 93.44 87 THR A O 1
ATOM 713 N N . LEU A 1 88 ? -2.120 1.992 17.205 1.00 95.06 88 LEU A N 1
ATOM 714 C CA . LEU A 1 88 ? -1.666 3.358 17.449 1.00 95.06 88 LEU A CA 1
ATOM 715 C C . LEU A 1 88 ? -2.111 4.279 16.308 1.00 95.06 88 LEU A C 1
ATOM 717 O O . LEU A 1 88 ? -2.137 3.876 15.142 1.00 95.06 88 LEU A O 1
ATOM 721 N N . ILE A 1 89 ? -2.432 5.522 16.657 1.00 94.25 89 ILE A N 1
ATOM 722 C CA . ILE A 1 89 ? -2.723 6.566 15.676 1.00 94.25 89 ILE A CA 1
ATOM 723 C C . ILE A 1 89 ? -1.470 6.905 14.847 1.00 94.25 89 ILE A C 1
ATOM 725 O O . ILE A 1 89 ? -0.344 6.734 15.329 1.00 94.25 89 ILE A O 1
ATOM 729 N N . PRO A 1 90 ? -1.634 7.390 13.602 1.00 95.62 90 PRO A N 1
ATOM 730 C CA . PRO A 1 90 ? -0.526 7.846 12.773 1.00 95.62 90 PRO A CA 1
ATOM 731 C C . PRO A 1 90 ? 0.361 8.873 13.484 1.00 95.62 90 PRO A C 1
ATOM 733 O O . PRO A 1 90 ? -0.117 9.709 14.247 1.00 95.62 90 PRO A O 1
ATOM 736 N N . MET A 1 91 ? 1.657 8.869 13.164 1.00 94.00 91 MET A N 1
ATOM 737 C CA . MET A 1 91 ? 2.669 9.679 13.856 1.00 94.00 91 MET A CA 1
ATOM 738 C C . MET A 1 91 ? 2.311 11.169 13.942 1.00 94.00 91 MET A C 1
ATOM 740 O O . MET A 1 91 ? 2.424 11.793 14.991 1.00 94.00 91 MET A O 1
ATOM 744 N N . THR A 1 92 ? 1.824 11.739 12.840 1.00 95.19 92 THR A N 1
ATOM 745 C CA . THR A 1 92 ? 1.418 13.148 12.781 1.00 95.19 92 THR A CA 1
ATOM 746 C C . THR A 1 92 ? 0.216 13.446 13.675 1.00 95.19 92 THR A C 1
ATOM 748 O O . THR A 1 92 ? 0.102 14.550 14.202 1.00 95.19 92 THR A O 1
ATOM 751 N N . GLU A 1 93 ? -0.690 12.484 13.845 1.00 96.31 93 GLU A N 1
ATOM 752 C CA . GLU A 1 93 ? -1.841 12.614 14.737 1.00 96.31 93 GLU A CA 1
ATOM 753 C C . GLU A 1 93 ? -1.401 12.520 16.198 1.00 96.31 93 GLU A C 1
ATOM 755 O O . GLU A 1 93 ? -1.776 13.373 16.997 1.00 96.31 93 GLU A O 1
ATOM 760 N N . MET A 1 94 ? -0.510 11.577 16.516 1.00 96.88 94 MET A N 1
ATOM 761 C CA . MET A 1 94 ? 0.106 11.465 17.841 1.00 96.88 94 MET A CA 1
ATOM 762 C C . MET A 1 94 ? 0.840 12.755 18.235 1.00 96.88 94 MET A C 1
ATOM 764 O O . MET A 1 94 ? 0.650 13.281 19.330 1.00 96.88 94 MET A O 1
ATOM 768 N N . GLN A 1 95 ? 1.610 13.334 17.312 1.00 94.94 95 GLN A N 1
ATOM 769 C CA . GLN A 1 95 ? 2.332 14.585 17.543 1.00 94.94 95 GLN A CA 1
ATOM 770 C C . GLN A 1 95 ? 1.400 15.790 17.737 1.00 94.94 95 GLN A C 1
ATOM 772 O O . GLN A 1 95 ? 1.703 16.684 18.527 1.00 94.94 95 GLN A O 1
ATOM 777 N N . LYS A 1 96 ? 0.259 15.830 17.038 1.00 96.38 96 LYS A N 1
ATOM 778 C CA . LYS A 1 96 ? -0.771 16.858 17.258 1.00 96.38 96 LYS A CA 1
ATOM 779 C C . LYS A 1 96 ? -1.474 16.680 18.604 1.00 96.38 96 LYS A C 1
ATOM 781 O O . LYS A 1 96 ? -1.712 17.679 19.272 1.00 96.38 96 LYS A O 1
ATOM 786 N N . LEU A 1 97 ? -1.778 15.438 18.990 1.00 96.81 97 LEU A N 1
ATOM 787 C CA . LEU A 1 97 ? -2.443 15.098 20.251 1.00 96.81 97 LEU A CA 1
ATOM 788 C C . LEU A 1 97 ? -1.601 15.506 21.465 1.00 96.81 97 LEU A C 1
ATOM 790 O O . LEU A 1 97 ? -2.125 16.070 22.420 1.00 96.81 97 LEU A O 1
ATOM 794 N N . MET A 1 98 ? -0.299 15.230 21.417 1.00 96.38 98 MET A N 1
ATOM 795 C CA . MET A 1 98 ? 0.620 15.480 22.532 1.00 96.38 98 MET A CA 1
ATOM 796 C C . MET A 1 98 ? 1.249 16.881 22.481 1.00 96.38 98 MET A C 1
ATOM 798 O O . MET A 1 98 ? 1.722 17.392 23.492 1.00 96.38 98 MET A O 1
ATOM 802 N N . GLY A 1 99 ? 1.260 17.518 21.308 1.00 96.56 99 GLY A N 1
ATOM 803 C CA . GLY A 1 99 ? 2.072 18.701 21.041 1.00 96.56 99 GLY A CA 1
ATOM 804 C C . GLY A 1 99 ? 3.539 18.336 20.799 1.00 96.56 99 GLY A C 1
ATOM 805 O O . GLY A 1 99 ? 4.049 17.335 21.298 1.00 96.56 99 GLY A O 1
ATOM 806 N N . LYS A 1 100 ? 4.247 19.165 20.020 1.00 93.25 100 LYS A N 1
ATOM 807 C CA . LYS A 1 100 ? 5.616 18.859 19.568 1.00 93.25 100 LYS A CA 1
ATOM 808 C C . LYS A 1 100 ? 6.586 18.600 20.728 1.00 93.25 100 LYS A C 1
ATOM 810 O O . LYS A 1 100 ? 7.388 17.685 20.619 1.00 93.25 100 LYS A O 1
ATOM 815 N N . SER A 1 101 ? 6.497 19.379 21.809 1.00 95.62 101 SER A N 1
ATOM 816 C CA . SER A 1 101 ? 7.400 19.240 22.958 1.00 95.62 101 SER A CA 1
ATOM 817 C C . SER A 1 101 ? 7.192 17.922 23.704 1.00 95.62 101 SER A C 1
ATOM 819 O O . SER A 1 101 ? 8.147 17.175 23.856 1.00 95.62 101 SER A O 1
ATOM 821 N N . ALA A 1 102 ? 5.956 17.593 24.100 1.00 95.69 102 ALA A N 1
ATOM 822 C CA . ALA A 1 102 ? 5.688 16.362 24.847 1.00 95.69 102 ALA A CA 1
ATOM 823 C C . ALA A 1 102 ? 5.838 15.109 23.972 1.00 95.69 102 ALA A C 1
ATOM 825 O O . ALA A 1 102 ? 6.238 14.061 24.461 1.00 95.69 102 ALA A O 1
ATOM 826 N N . PHE A 1 103 ? 5.542 15.208 22.673 1.00 96.56 103 PHE A N 1
ATOM 827 C CA . PHE A 1 103 ? 5.802 14.127 21.727 1.00 96.56 103 PHE A CA 1
ATOM 828 C C . PHE A 1 103 ? 7.295 13.779 21.665 1.00 96.56 103 PHE A C 1
ATOM 830 O O . PHE A 1 103 ? 7.643 12.608 21.761 1.00 96.56 103 PHE A O 1
ATOM 837 N N . GLU A 1 104 ? 8.165 14.785 21.542 1.00 94.25 104 GLU A N 1
ATOM 838 C CA . GLU A 1 104 ? 9.613 14.566 21.504 1.00 94.25 104 GLU A CA 1
ATOM 839 C C . GLU A 1 104 ? 10.142 14.071 22.857 1.00 94.25 104 GLU A C 1
ATOM 841 O O . GLU A 1 104 ? 10.891 13.104 22.900 1.00 94.25 104 GLU A O 1
ATOM 846 N N . GLU A 1 105 ? 9.702 14.677 23.964 1.00 96.31 105 GLU A N 1
ATOM 847 C CA . GLU A 1 105 ? 10.149 14.320 25.318 1.00 96.31 105 GLU A CA 1
ATOM 848 C C . GLU A 1 105 ? 9.734 12.899 25.732 1.00 96.31 105 GLU A C 1
ATOM 850 O O . GLU A 1 105 ? 10.509 12.191 26.366 1.00 96.31 105 GLU A O 1
ATOM 855 N N . ILE A 1 106 ? 8.515 12.473 25.384 1.00 96.12 106 ILE A N 1
ATOM 856 C CA . ILE A 1 106 ? 7.948 11.200 25.857 1.00 96.12 106 ILE A CA 1
ATOM 857 C C . ILE A 1 106 ? 8.186 10.068 24.853 1.00 96.12 106 ILE A C 1
ATOM 859 O O . ILE A 1 106 ? 8.427 8.931 25.256 1.00 96.12 106 ILE A O 1
ATOM 863 N N . LEU A 1 107 ? 8.065 10.348 23.550 1.00 96.00 107 LEU A N 1
ATOM 864 C CA . LEU A 1 107 ? 8.112 9.325 22.500 1.00 96.00 107 LEU A CA 1
ATOM 865 C C . LEU A 1 107 ? 9.353 9.415 21.609 1.00 96.00 107 LEU A C 1
ATOM 867 O O . LEU A 1 107 ? 9.579 8.470 20.858 1.00 96.00 107 LEU A O 1
ATOM 871 N N . GLY A 1 108 ? 10.151 10.488 21.668 1.00 91.62 108 GLY A N 1
ATOM 872 C CA . GLY A 1 108 ? 11.309 10.690 20.787 1.00 91.62 108 GLY A CA 1
ATOM 873 C C . GLY A 1 108 ? 12.283 9.513 20.814 1.00 91.62 108 GLY A C 1
ATOM 874 O O . GLY A 1 108 ? 12.582 8.937 19.769 1.00 91.62 108 GLY A O 1
ATOM 875 N N . ASP A 1 109 ? 12.652 9.059 22.014 1.00 94.00 109 ASP A N 1
ATOM 876 C CA . ASP A 1 109 ? 13.543 7.905 22.214 1.00 94.00 109 ASP A CA 1
ATOM 877 C C . ASP A 1 109 ? 12.901 6.554 21.829 1.00 94.00 109 ASP A C 1
ATOM 879 O O . ASP A 1 109 ? 13.591 5.541 21.703 1.00 94.00 109 ASP A O 1
ATOM 883 N N . LEU A 1 110 ? 11.579 6.519 21.616 1.00 93.75 110 LEU A N 1
ATOM 884 C CA . LEU A 1 110 ? 10.823 5.337 21.179 1.00 93.75 110 LEU A CA 1
ATOM 885 C C . LEU A 1 110 ? 10.564 5.327 19.663 1.00 93.75 110 LEU A C 1
ATOM 887 O O . LEU A 1 110 ? 10.041 4.344 19.128 1.00 93.75 110 LEU A O 1
ATOM 891 N N . ILE A 1 111 ? 10.909 6.407 18.955 1.00 91.75 111 ILE A N 1
ATOM 892 C CA . ILE A 1 111 ? 10.707 6.541 17.514 1.00 91.75 111 ILE A CA 1
ATOM 893 C C . ILE A 1 111 ? 12.007 6.222 16.791 1.00 91.75 111 ILE A C 1
ATOM 895 O O . ILE A 1 111 ? 12.976 6.974 16.799 1.00 91.75 111 ILE A O 1
ATOM 899 N N . TYR A 1 112 ? 11.986 5.116 16.060 1.00 91.06 112 TYR A N 1
ATOM 900 C CA . TYR A 1 112 ? 13.063 4.746 15.159 1.00 91.06 112 TYR A CA 1
ATOM 901 C C . TYR A 1 112 ? 12.655 5.014 13.711 1.00 91.06 112 TYR A C 1
ATOM 903 O O . TYR A 1 112 ? 11.615 4.545 13.243 1.00 91.06 112 TYR A O 1
ATOM 911 N N . LYS A 1 113 ? 13.496 5.745 12.975 1.00 86.25 113 LYS A N 1
ATOM 912 C CA . LYS A 1 113 ? 13.379 5.861 11.520 1.00 86.25 113 LYS A CA 1
ATOM 913 C C . LYS A 1 113 ? 14.258 4.786 10.876 1.00 86.25 113 LYS A C 1
ATOM 915 O O . LYS A 1 113 ? 15.471 4.991 10.799 1.00 86.25 113 LYS A O 1
ATOM 920 N N . PRO A 1 114 ? 13.688 3.671 10.386 1.00 85.00 114 PRO A N 1
ATOM 921 C CA . PRO A 1 114 ? 14.479 2.686 9.667 1.00 85.00 114 PRO A CA 1
ATOM 922 C C . PRO A 1 114 ? 15.094 3.308 8.408 1.00 85.00 114 PRO A C 1
ATOM 924 O O . PRO A 1 114 ? 14.451 4.153 7.765 1.00 85.00 114 PRO A O 1
ATOM 927 N N . PRO A 1 115 ? 16.319 2.904 8.023 1.00 83.19 115 PRO A N 1
ATOM 928 C CA . PRO A 1 115 ? 16.847 3.254 6.716 1.00 83.19 115 PRO A CA 1
ATOM 929 C C . PRO A 1 115 ? 15.887 2.732 5.641 1.00 83.19 115 PRO A C 1
ATOM 931 O O . PRO A 1 115 ? 15.334 1.636 5.746 1.00 83.19 115 PRO A O 1
ATOM 934 N N . GLY A 1 116 ? 15.657 3.543 4.609 1.00 83.19 116 GLY A N 1
ATOM 935 C CA . GLY A 1 116 ? 14.850 3.117 3.471 1.00 83.19 116 GLY A CA 1
ATOM 936 C C . GLY A 1 116 ? 15.487 1.912 2.780 1.00 83.19 116 GLY A C 1
ATOM 937 O O . GLY A 1 116 ? 16.712 1.787 2.751 1.00 83.19 116 GLY A O 1
ATOM 938 N N . LYS A 1 117 ? 14.658 1.037 2.199 1.00 82.31 117 LYS A N 1
ATOM 939 C CA . LYS A 1 117 ? 15.147 -0.087 1.393 1.00 82.31 117 LYS A CA 1
ATOM 940 C C . LYS A 1 117 ? 16.048 0.453 0.265 1.00 82.31 117 LYS A C 1
ATOM 942 O O . LYS A 1 117 ? 15.575 1.322 -0.475 1.00 82.31 117 LYS A O 1
ATOM 947 N N . PRO A 1 118 ? 17.292 -0.042 0.107 1.00 86.69 118 PRO A N 1
ATOM 948 C CA . PRO A 1 118 ? 18.144 0.345 -1.010 1.00 86.69 118 PRO A CA 1
ATOM 949 C C . PRO A 1 118 ? 17.454 0.015 -2.332 1.00 86.69 118 PRO A C 1
ATOM 951 O O . PRO A 1 118 ? 16.906 -1.078 -2.503 1.00 86.69 118 PRO A O 1
ATOM 954 N N . ILE A 1 119 ? 17.460 0.971 -3.253 1.00 88.19 119 ILE A N 1
ATOM 955 C CA . ILE A 1 119 ? 16.937 0.802 -4.605 1.00 88.19 119 ILE A CA 1
ATOM 956 C C . ILE A 1 119 ? 17.973 1.320 -5.593 1.00 88.19 119 ILE A C 1
ATO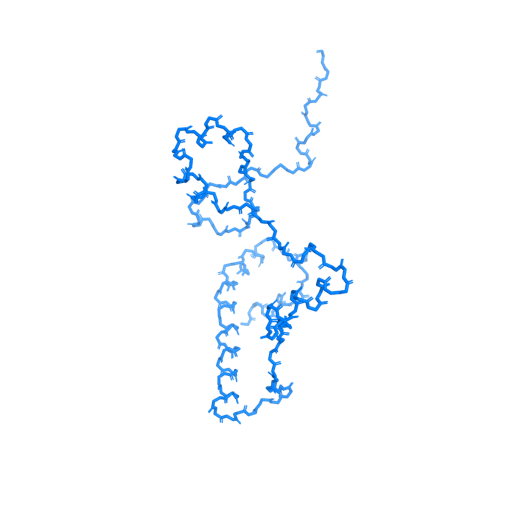M 958 O O . ILE A 1 119 ? 18.589 2.358 -5.355 1.00 88.19 119 ILE A O 1
ATOM 962 N N . LEU A 1 120 ? 18.165 0.587 -6.686 1.00 88.69 120 LEU A N 1
ATOM 963 C CA . LEU A 1 120 ? 19.004 1.033 -7.789 1.00 88.69 120 LEU A CA 1
ATOM 964 C C . LEU A 1 120 ? 18.221 2.061 -8.606 1.00 88.69 120 LEU A C 1
ATOM 966 O O . LEU A 1 120 ? 17.073 1.813 -8.978 1.00 88.69 120 LEU A O 1
ATOM 970 N N . VAL A 1 121 ? 18.824 3.220 -8.842 1.00 88.75 121 VAL A N 1
ATOM 971 C CA . VAL A 1 121 ? 18.220 4.335 -9.579 1.00 88.75 121 VAL A CA 1
ATOM 972 C C . VAL A 1 121 ? 19.260 4.979 -10.497 1.00 88.75 121 VAL A C 1
ATOM 974 O O . VAL A 1 121 ? 20.452 4.861 -10.210 1.00 88.75 121 VAL A O 1
ATOM 977 N N . PRO A 1 122 ? 18.847 5.662 -11.581 1.00 87.25 122 PRO A N 1
ATOM 978 C CA . PRO A 1 122 ? 19.777 6.381 -12.447 1.00 87.25 122 PRO A CA 1
ATOM 979 C C . PRO A 1 122 ? 20.524 7.495 -11.704 1.00 87.25 122 PRO A C 1
ATOM 981 O O . PRO A 1 122 ? 19.985 8.103 -10.778 1.00 87.25 122 PRO A O 1
ATOM 984 N N . ASN A 1 123 ? 21.716 7.857 -12.186 1.00 87.00 123 ASN A N 1
ATOM 985 C CA . ASN A 1 123 ? 22.548 8.930 -11.611 1.00 87.00 123 ASN A CA 1
ATOM 986 C C . ASN A 1 123 ? 21.896 10.327 -11.643 1.00 87.00 123 ASN A C 1
ATOM 988 O O . ASN A 1 123 ? 22.377 11.255 -10.999 1.00 87.00 123 ASN A O 1
ATOM 992 N N . THR A 1 124 ? 20.808 10.502 -12.394 1.00 86.75 124 THR A N 1
ATOM 993 C CA . THR A 1 124 ? 20.000 11.730 -12.383 1.00 86.75 124 THR A CA 1
ATOM 994 C C . THR A 1 124 ? 19.146 11.874 -11.119 1.00 86.75 124 THR A C 1
ATOM 996 O O . THR A 1 124 ? 18.602 12.954 -10.871 1.00 86.75 124 THR A O 1
ATOM 999 N N . ASP A 1 125 ? 18.976 10.804 -10.334 1.00 89.31 125 ASP A N 1
ATOM 1000 C CA . ASP A 1 125 ? 18.309 10.868 -9.035 1.00 89.31 125 ASP A CA 1
ATOM 1001 C C . ASP A 1 125 ? 19.131 11.728 -8.064 1.00 89.31 125 ASP A C 1
ATOM 1003 O O . ASP A 1 125 ? 20.336 11.560 -7.909 1.00 89.31 125 ASP A O 1
ATOM 1007 N N . LYS A 1 126 ? 18.472 12.691 -7.412 1.00 89.69 126 LYS A N 1
ATOM 1008 C CA . LYS A 1 126 ? 19.139 13.686 -6.557 1.00 89.69 126 LYS A CA 1
ATOM 1009 C C . LYS A 1 126 ? 19.488 13.157 -5.165 1.00 89.69 126 LYS A C 1
ATOM 1011 O O . LYS A 1 126 ? 20.118 13.879 -4.390 1.00 89.69 126 LYS A O 1
ATOM 1016 N N . ARG A 1 127 ? 19.005 11.970 -4.790 1.00 88.94 127 ARG A N 1
ATOM 1017 C CA . ARG A 1 127 ? 19.265 11.396 -3.466 1.00 88.94 127 ARG A CA 1
ATOM 1018 C C . ARG A 1 127 ? 20.735 10.973 -3.373 1.00 88.94 127 ARG A C 1
ATOM 1020 O O . ARG A 1 127 ? 21.273 10.457 -4.348 1.00 88.94 127 ARG A O 1
ATOM 1027 N N . PRO A 1 128 ? 21.392 11.177 -2.216 1.00 85.69 128 PRO A N 1
ATOM 1028 C CA . PRO A 1 128 ? 22.776 10.759 -2.049 1.00 85.69 128 PRO A CA 1
ATOM 1029 C C . PRO A 1 128 ? 22.890 9.241 -2.201 1.00 85.69 128 PRO A C 1
ATOM 1031 O O . PRO A 1 128 ? 22.044 8.496 -1.696 1.00 85.69 128 PRO A O 1
ATOM 1034 N N . ALA A 1 129 ? 23.948 8.794 -2.878 1.00 85.06 129 ALA A N 1
ATOM 1035 C CA . ALA A 1 129 ? 24.269 7.380 -2.985 1.00 85.06 129 ALA A CA 1
ATOM 1036 C C . ALA A 1 129 ? 24.490 6.777 -1.589 1.00 85.06 129 ALA A C 1
ATOM 1038 O O . ALA A 1 129 ? 25.076 7.404 -0.703 1.00 85.06 129 ALA A O 1
ATOM 1039 N N . MET A 1 130 ? 24.002 5.555 -1.389 1.00 83.56 130 MET A N 1
ATOM 1040 C CA . MET A 1 130 ? 24.204 4.818 -0.147 1.00 83.56 130 MET A CA 1
ATOM 1041 C C . MET A 1 130 ? 25.544 4.076 -0.203 1.00 83.56 130 MET A C 1
ATOM 1043 O O . MET A 1 130 ? 25.819 3.389 -1.184 1.00 83.56 130 MET A O 1
ATOM 1047 N N . ASN A 1 131 ? 26.348 4.165 0.862 1.00 76.88 131 ASN A N 1
ATOM 1048 C CA . ASN A 1 131 ? 27.520 3.304 1.031 1.00 76.88 131 ASN A CA 1
ATOM 1049 C C . ASN A 1 131 ? 27.037 1.874 1.304 1.00 76.88 131 ASN A C 1
ATOM 1051 O O . ASN A 1 131 ? 26.595 1.568 2.410 1.00 76.88 131 ASN A O 1
ATOM 1055 N N . VAL A 1 132 ? 27.084 1.011 0.293 1.00 74.31 132 VAL A N 1
ATOM 1056 C CA . VAL A 1 132 ? 26.830 -0.425 0.443 1.00 74.31 132 VAL A CA 1
ATOM 1057 C C . VAL A 1 132 ? 28.130 -1.108 0.876 1.00 74.31 132 VAL A C 1
ATOM 1059 O O . VAL A 1 132 ? 29.116 -1.109 0.145 1.00 74.31 132 VAL A O 1
ATOM 1062 N N . THR A 1 133 ? 28.174 -1.648 2.094 1.00 61.28 133 THR A N 1
ATOM 1063 C CA . THR A 1 133 ? 29.291 -2.488 2.546 1.00 61.28 133 THR A CA 1
ATOM 1064 C C . THR A 1 133 ? 29.154 -3.869 1.915 1.00 61.28 133 THR A C 1
ATOM 1066 O O . THR A 1 133 ? 28.252 -4.627 2.270 1.00 61.28 133 THR A O 1
ATOM 1069 N N . ASN A 1 134 ? 30.037 -4.200 0.973 1.00 54.66 134 ASN A N 1
ATOM 1070 C CA . ASN A 1 134 ? 30.220 -5.578 0.523 1.00 54.66 134 ASN A CA 1
ATOM 1071 C C . ASN A 1 134 ? 30.840 -6.392 1.668 1.00 54.66 134 ASN A C 1
ATOM 1073 O O . ASN A 1 134 ? 31.734 -5.893 2.349 1.00 54.66 134 ASN A O 1
ATOM 1077 N N . ALA A 1 135 ? 30.404 -7.641 1.849 1.00 53.00 135 ALA A N 1
ATOM 1078 C CA . ALA A 1 135 ? 30.924 -8.553 2.876 1.00 53.00 135 ALA A CA 1
ATOM 1079 C C . ALA A 1 135 ? 32.455 -8.778 2.801 1.00 53.00 135 ALA A C 1
ATOM 1081 O O . ALA A 1 135 ? 33.060 -9.225 3.767 1.00 53.00 135 ALA A O 1
ATOM 1082 N N . GLU A 1 136 ? 33.096 -8.435 1.681 1.00 55.28 136 GLU A N 1
ATOM 1083 C CA . GLU A 1 136 ? 34.553 -8.499 1.505 1.00 55.28 136 GLU A CA 1
ATOM 1084 C C . GLU A 1 136 ? 35.311 -7.364 2.222 1.00 55.28 136 GLU A C 1
ATOM 1086 O O . GLU A 1 136 ? 36.469 -7.539 2.579 1.00 55.28 136 GLU A O 1
ATOM 1091 N N . ASN A 1 137 ? 34.670 -6.226 2.517 1.00 51.72 137 ASN A N 1
ATOM 1092 C CA . ASN A 1 137 ? 35.337 -5.066 3.133 1.00 51.72 137 ASN A CA 1
ATOM 1093 C C . ASN A 1 137 ? 35.414 -5.127 4.673 1.00 51.72 137 ASN A C 1
ATOM 1095 O O . ASN A 1 137 ? 35.880 -4.175 5.299 1.00 51.72 137 ASN A O 1
ATOM 1099 N N . GLU A 1 138 ? 34.940 -6.209 5.296 1.00 47.00 138 GLU A N 1
ATOM 1100 C CA . GLU A 1 138 ? 34.886 -6.355 6.759 1.00 47.00 138 GLU A CA 1
ATOM 1101 C C . GLU A 1 138 ? 36.122 -7.067 7.351 1.00 47.00 138 GLU A C 1
ATOM 1103 O O . GLU A 1 138 ? 36.317 -7.034 8.564 1.00 47.00 138 GLU A O 1
ATOM 1108 N N . PHE A 1 139 ? 36.996 -7.656 6.520 1.00 54.44 139 PHE A N 1
ATOM 1109 C CA . PHE A 1 139 ? 38.125 -8.487 6.980 1.00 54.44 139 PHE A CA 1
ATOM 1110 C C . PHE A 1 139 ? 39.525 -7.841 6.936 1.00 54.44 139 PHE A C 1
ATOM 1112 O O . PHE A 1 139 ? 40.466 -8.436 7.450 1.00 54.44 139 PHE A O 1
ATOM 1119 N N . ASP A 1 140 ? 39.687 -6.608 6.445 1.00 53.41 140 ASP A N 1
ATOM 1120 C CA . ASP A 1 140 ? 41.025 -6.018 6.216 1.00 53.41 140 ASP A CA 1
ATOM 1121 C C . ASP A 1 140 ? 41.542 -5.052 7.305 1.00 53.41 140 ASP A C 1
ATOM 1123 O O . ASP A 1 140 ? 42.410 -4.216 7.045 1.00 53.41 140 ASP A O 1
ATOM 1127 N N . LYS A 1 141 ? 41.067 -5.141 8.558 1.00 48.41 141 LYS A N 1
ATOM 1128 C CA . LYS A 1 141 ? 41.640 -4.347 9.672 1.00 48.41 141 LYS A CA 1
ATOM 1129 C C . LYS A 1 141 ? 41.785 -5.096 10.996 1.00 48.41 141 LYS A C 1
ATOM 1131 O O . LYS A 1 141 ? 41.398 -4.589 12.046 1.00 48.41 141 LYS A O 1
ATOM 1136 N N . ILE A 1 142 ? 42.435 -6.256 10.962 1.00 44.88 142 ILE A N 1
ATOM 1137 C CA . ILE A 1 142 ? 43.175 -6.752 12.130 1.00 44.88 142 ILE A CA 1
ATOM 1138 C C . ILE A 1 142 ? 44.576 -7.149 11.659 1.00 44.88 142 ILE A C 1
ATOM 1140 O O . ILE A 1 142 ? 44.859 -8.314 11.412 1.00 44.88 142 ILE A O 1
ATOM 1144 N N . MET A 1 143 ? 45.440 -6.151 11.469 1.00 39.88 143 MET A N 1
ATOM 1145 C CA . MET A 1 143 ? 46.883 -6.382 11.484 1.00 39.88 143 MET A CA 1
ATOM 1146 C C . MET A 1 143 ? 47.326 -6.156 12.929 1.00 39.88 143 MET A C 1
ATOM 1148 O O . MET A 1 143 ? 47.222 -5.036 13.432 1.00 39.88 143 MET A O 1
ATOM 1152 N N . GLU A 1 144 ? 47.701 -7.251 13.591 1.00 37.59 144 GLU A N 1
ATOM 1153 C CA . GLU A 1 144 ? 48.459 -7.266 14.844 1.00 37.59 144 GLU A CA 1
ATOM 1154 C C . GLU A 1 144 ? 49.715 -6.396 14.717 1.00 37.59 144 GLU A C 1
ATOM 1156 O O . GLU A 1 144 ? 50.442 -6.510 13.731 1.00 37.59 144 GLU A O 1
ATOM 1161 N N . ASP A 1 145 ? 49.934 -5.544 15.718 1.00 34.06 145 ASP A N 1
ATOM 1162 C CA . ASP A 1 145 ? 51.185 -5.441 16.482 1.00 34.06 145 ASP A CA 1
ATOM 1163 C C . ASP A 1 145 ? 50.882 -4.817 17.859 1.00 34.06 145 ASP A C 1
ATOM 1165 O O . ASP A 1 145 ? 50.187 -3.771 17.909 1.00 34.06 145 ASP A O 1
#

InterPro domains:
  IPR021229 Protein of unknown function DUF2800 [PF10926] (1-128)

Secondary structure (DSSP, 8-state):
--GGGTTTS-GGGS-HHHHHHHHHHHHHHHHHHHHHHHHHHHHHHHS----TT-------PPP--S-HHHHHHHHHHTT----S---PPPHHHHHHHH-HHHHHHHHGGG---PPPPP----TT--SPPP----GGGGSS-----

pLDDT: mean 85.8, std 15.04, range [34.06, 97.25]

Radius of gyration: 26.94 Å; chains: 1; bounding box: 76×36×58 Å